Protein AF-A0A328SIQ1-F1 (afdb_monomer_lite)

Structure (mmCIF, N/CA/C/O backbone):
data_AF-A0A328SIQ1-F1
#
_entry.id   AF-A0A328SIQ1-F1
#
loop_
_atom_site.group_PDB
_atom_site.id
_atom_site.type_symbol
_atom_site.label_atom_id
_atom_site.label_alt_id
_atom_site.label_comp_id
_atom_site.label_asym_id
_atom_site.label_entity_id
_atom_site.label_seq_id
_atom_site.pdbx_PDB_ins_code
_atom_site.Cartn_x
_atom_site.Cartn_y
_atom_site.Cartn_z
_atom_site.occupancy
_atom_site.B_iso_or_equiv
_atom_site.auth_seq_id
_atom_site.auth_comp_id
_atom_site.auth_asym_id
_atom_site.auth_atom_id
_atom_site.pdbx_PDB_model_num
ATOM 1 N N . MET A 1 1 ? -7.352 -4.333 -73.123 1.00 34.97 1 MET A N 1
ATOM 2 C CA . MET A 1 1 ? -7.619 -5.315 -72.052 1.00 34.97 1 MET A CA 1
ATOM 3 C C . MET A 1 1 ? -7.502 -4.581 -70.718 1.00 34.97 1 MET A C 1
ATOM 5 O O . MET A 1 1 ? -6.445 -4.023 -70.484 1.00 34.97 1 MET A O 1
ATOM 9 N N . ASN A 1 2 ? -8.631 -4.507 -69.992 1.00 32.47 2 ASN A N 1
ATOM 10 C CA . ASN A 1 2 ? -8.947 -4.040 -68.617 1.00 32.47 2 ASN A CA 1
ATOM 11 C C . ASN A 1 2 ? -8.256 -2.787 -68.035 1.00 32.47 2 ASN A C 1
ATOM 13 O O . ASN A 1 2 ? -7.044 -2.754 -67.911 1.00 32.47 2 ASN A O 1
ATOM 17 N N . LYS A 1 3 ? -8.959 -1.675 -67.754 1.00 36.56 3 LYS A N 1
ATOM 18 C CA . LYS A 1 3 ? -10.101 -1.383 -66.838 1.00 36.56 3 LYS A CA 1
ATOM 19 C C . LYS A 1 3 ? -9.712 -1.263 -65.353 1.00 36.56 3 LYS A C 1
ATOM 21 O O . LYS A 1 3 ? -9.583 -2.273 -64.678 1.00 36.56 3 LYS A O 1
ATOM 26 N N . ASN A 1 4 ? -9.774 -0.006 -64.900 1.00 42.84 4 ASN A N 1
ATOM 27 C CA . ASN A 1 4 ? -10.305 0.481 -63.620 1.00 42.84 4 ASN A CA 1
ATOM 28 C C . ASN A 1 4 ? -9.491 0.246 -62.342 1.00 42.84 4 ASN A C 1
ATOM 30 O O . ASN A 1 4 ? -8.953 -0.829 -62.123 1.00 42.84 4 ASN A O 1
ATOM 34 N N . ILE A 1 5 ? -9.588 1.250 -61.454 1.00 48.47 5 ILE A N 1
ATOM 35 C CA . ILE A 1 5 ? -9.001 1.360 -60.107 1.00 48.47 5 ILE A CA 1
ATOM 36 C C . ILE A 1 5 ? -7.555 1.868 -60.230 1.00 48.47 5 ILE A C 1
ATOM 38 O O . ILE A 1 5 ? -6.661 1.136 -60.614 1.00 48.47 5 ILE A O 1
ATOM 42 N N . VAL A 1 6 ? -7.265 3.160 -60.073 1.00 43.81 6 VAL A N 1
ATOM 43 C CA . VAL A 1 6 ? -7.393 3.901 -58.815 1.00 43.81 6 VAL A CA 1
ATOM 44 C C . VAL A 1 6 ? -7.824 5.343 -59.114 1.00 43.81 6 VAL A C 1
ATOM 46 O O . VAL A 1 6 ? -7.041 6.178 -59.558 1.00 43.81 6 VAL A O 1
ATOM 49 N N . THR A 1 7 ? -9.101 5.624 -58.881 1.00 39.81 7 THR A N 1
ATOM 50 C CA . THR A 1 7 ? -9.681 6.968 -58.840 1.00 39.81 7 THR A CA 1
ATOM 51 C C . THR A 1 7 ? -10.032 7.243 -57.383 1.00 39.81 7 THR A C 1
ATOM 53 O O . THR A 1 7 ? -10.878 6.526 -56.864 1.00 39.81 7 THR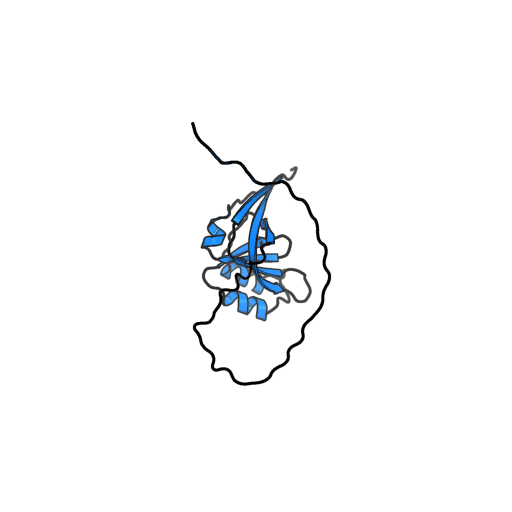 A O 1
ATOM 56 N N . LEU A 1 8 ? -9.368 8.213 -56.745 1.00 35.41 8 LEU A N 1
ATOM 57 C CA . LEU A 1 8 ? -9.884 9.158 -55.726 1.00 35.41 8 LEU A CA 1
ATOM 58 C C . LEU A 1 8 ? -8.672 9.866 -55.083 1.00 35.41 8 LEU A C 1
ATOM 60 O O . LEU A 1 8 ? -7.898 9.244 -54.367 1.00 35.41 8 LEU A O 1
ATOM 64 N N . LEU A 1 9 ? -8.335 11.081 -55.535 1.00 35.50 9 LEU A N 1
ATOM 65 C CA . LEU A 1 9 ? -8.702 12.357 -54.884 1.00 35.50 9 LEU A CA 1
ATOM 66 C C . LEU A 1 9 ? -8.125 12.452 -53.456 1.00 35.50 9 LEU A C 1
ATOM 68 O O . LEU A 1 9 ? -8.662 11.867 -52.527 1.00 35.50 9 LEU A O 1
ATOM 72 N N . MET A 1 10 ? -6.986 13.118 -53.230 1.00 46.19 10 MET A N 1
ATOM 73 C CA . MET A 1 10 ? -6.921 14.574 -52.981 1.00 46.19 10 MET A CA 1
ATOM 74 C C . MET A 1 10 ? -8.293 15.240 -52.786 1.00 46.19 10 MET A C 1
ATOM 76 O O . MET A 1 10 ? -9.023 15.374 -53.761 1.00 46.19 10 MET A O 1
ATOM 80 N N . ILE A 1 11 ? -8.586 15.722 -51.570 1.00 43.78 11 ILE A N 1
ATOM 81 C CA . ILE A 1 11 ? -9.064 17.090 -51.287 1.00 43.78 11 ILE A CA 1
ATOM 82 C C . ILE A 1 11 ? -8.981 17.369 -49.771 1.00 43.78 11 ILE A C 1
ATOM 84 O O . ILE A 1 11 ? -9.377 16.574 -48.926 1.00 43.78 11 ILE A O 1
ATOM 88 N N . ILE A 1 12 ? -8.388 18.527 -49.500 1.00 49.97 12 ILE A N 1
ATOM 89 C CA . ILE A 1 12 ? -8.141 19.258 -48.252 1.00 49.97 12 ILE A CA 1
ATOM 90 C C . ILE A 1 12 ? -9.465 19.722 -47.616 1.00 49.97 12 ILE A C 1
ATOM 92 O O . ILE A 1 12 ? -10.383 20.010 -48.369 1.00 49.97 12 ILE A O 1
ATOM 96 N N . THR A 1 13 ? -9.544 19.878 -46.282 1.00 39.38 13 THR A N 1
ATOM 97 C CA . THR A 1 13 ? -9.871 21.166 -45.606 1.00 39.38 13 THR A CA 1
ATOM 98 C C . THR A 1 13 ? -10.034 21.022 -44.093 1.00 39.38 13 THR A C 1
ATOM 100 O O . THR A 1 13 ? -10.828 20.224 -43.607 1.00 39.38 13 THR A O 1
ATOM 103 N N . ALA A 1 14 ? -9.313 21.877 -43.364 1.00 49.81 14 ALA A N 1
ATOM 104 C CA . ALA A 1 14 ? -9.637 22.281 -42.006 1.00 49.81 14 ALA A CA 1
ATOM 105 C C . ALA A 1 14 ? -10.971 23.047 -41.995 1.00 49.81 14 ALA A C 1
ATOM 107 O O . ALA A 1 14 ? -11.144 23.968 -42.792 1.00 49.81 14 ALA A O 1
ATOM 108 N N . ILE A 1 15 ? -11.881 22.705 -41.079 1.00 50.03 15 ILE A N 1
ATOM 109 C CA . ILE A 1 15 ? -13.030 23.545 -40.722 1.00 50.03 15 ILE A CA 1
ATOM 110 C C . ILE A 1 15 ? -13.143 23.560 -39.197 1.00 50.03 15 ILE A C 1
ATOM 112 O O . ILE A 1 15 ? -13.561 22.598 -38.562 1.00 50.03 15 ILE A O 1
ATOM 116 N N . SER A 1 16 ? -12.739 24.689 -38.625 1.00 46.81 16 SER A N 1
ATOM 117 C CA . SER A 1 16 ? -13.192 25.206 -37.338 1.00 46.81 16 SER A CA 1
ATOM 118 C C . SER A 1 16 ? -14.703 25.438 -37.369 1.00 46.81 16 SER A C 1
ATOM 120 O O . SER A 1 16 ? -15.158 26.116 -38.288 1.00 46.81 16 SER A O 1
ATOM 122 N N . PHE A 1 17 ? -15.469 24.997 -36.366 1.00 39.50 17 PHE A N 1
ATOM 123 C CA . PHE A 1 17 ? -16.763 25.624 -36.082 1.00 39.50 17 PHE A CA 1
ATOM 124 C C . PHE A 1 17 ? -17.140 25.573 -34.596 1.00 39.50 17 PHE A C 1
ATOM 126 O O . PHE A 1 17 ? -17.117 24.535 -33.941 1.00 39.50 17 PHE A O 1
ATOM 133 N N . VAL A 1 18 ? -17.460 26.769 -34.111 1.00 42.56 18 VAL A N 1
ATOM 134 C CA . VAL A 1 18 ? -18.048 27.152 -32.827 1.00 42.56 18 VAL A CA 1
ATOM 135 C C . VAL A 1 18 ? -19.542 26.817 -32.838 1.00 42.56 18 VAL A C 1
ATOM 137 O O . VAL A 1 18 ? -20.189 26.997 -33.864 1.00 42.56 18 VAL A O 1
ATOM 140 N N . GLY A 1 19 ? -20.130 26.446 -31.701 1.00 32.00 19 GLY A N 1
ATOM 141 C CA . GLY A 1 19 ? -21.589 26.500 -31.521 1.00 32.00 19 GLY A CA 1
ATOM 142 C C . GLY A 1 19 ? -22.068 25.485 -30.491 1.00 32.00 19 GLY A C 1
ATOM 143 O O . GLY A 1 19 ? -22.049 24.293 -30.751 1.00 32.00 19 GLY A O 1
ATOM 144 N N . ALA A 1 20 ? -22.289 25.900 -29.247 1.00 33.16 20 ALA A N 1
ATOM 145 C CA . ALA A 1 20 ? -23.538 26.489 -28.751 1.00 33.16 20 ALA A CA 1
ATOM 146 C C . ALA A 1 20 ? -24.563 25.418 -28.326 1.00 33.16 20 ALA A C 1
ATOM 148 O O . ALA A 1 20 ? -25.175 24.737 -29.139 1.00 33.16 20 ALA A O 1
ATOM 149 N N . SER A 1 21 ? -24.691 25.322 -27.001 1.00 52.72 21 SER A N 1
ATOM 150 C CA . SER A 1 21 ? -25.821 24.874 -26.178 1.00 52.72 21 SER A CA 1
ATOM 151 C C . SER A 1 21 ? -27.140 24.510 -26.869 1.00 52.72 21 SER A C 1
ATOM 153 O O . SER A 1 21 ? -27.704 25.321 -27.600 1.00 52.72 21 SER A O 1
ATOM 155 N N . VAL A 1 22 ? -27.750 23.412 -26.409 1.00 37.88 22 VAL A N 1
ATOM 156 C CA . VAL A 1 22 ? -29.212 23.321 -26.300 1.00 37.88 22 VAL A CA 1
ATOM 157 C C . VAL A 1 22 ? -29.572 22.808 -24.910 1.00 37.88 22 VAL A C 1
ATOM 159 O O . VAL A 1 22 ? -29.290 21.666 -24.556 1.00 37.88 22 VAL A O 1
ATOM 162 N N . ALA A 1 23 ? -30.175 23.688 -24.115 1.00 47.00 23 ALA A N 1
ATOM 163 C CA . ALA A 1 23 ? -30.999 23.292 -22.990 1.00 47.00 23 ALA A CA 1
ATOM 164 C C . ALA A 1 23 ? -32.287 22.678 -23.546 1.00 47.00 23 ALA A C 1
ATOM 166 O O . ALA A 1 23 ? -32.951 23.292 -24.381 1.00 47.00 23 ALA A O 1
ATOM 167 N N . ILE A 1 24 ? -32.655 21.498 -23.057 1.00 38.91 24 ILE A N 1
ATOM 168 C CA . ILE A 1 24 ? -34.028 21.007 -23.128 1.00 38.91 24 ILE A CA 1
ATOM 169 C C . ILE A 1 24 ? -34.331 20.449 -21.743 1.00 38.91 24 ILE A C 1
ATOM 171 O O . ILE A 1 24 ? -33.847 19.386 -21.366 1.00 38.91 24 ILE A O 1
ATOM 175 N N . GLY A 1 25 ? -35.068 21.223 -20.951 1.00 42.56 25 GLY A N 1
ATOM 176 C CA . GLY A 1 25 ? -35.797 20.670 -19.820 1.00 42.56 25 GLY A CA 1
ATOM 177 C C . GLY A 1 25 ? -37.039 19.974 -20.354 1.00 42.56 25 GLY A C 1
ATOM 178 O O . GLY A 1 25 ? -37.707 20.540 -21.211 1.00 42.56 25 GLY A O 1
ATOM 179 N N . MET A 1 26 ? -37.347 18.783 -19.850 1.00 33.56 26 MET A N 1
ATOM 180 C CA . MET A 1 26 ? -38.698 18.226 -19.834 1.00 33.56 26 MET A CA 1
ATOM 181 C C . MET A 1 26 ? -38.791 17.230 -18.678 1.00 33.56 26 MET A C 1
ATOM 183 O O . MET A 1 26 ? -37.984 16.311 -18.548 1.00 33.56 26 MET A O 1
ATOM 187 N N . GLU A 1 27 ? -39.762 17.491 -17.813 1.00 32.97 27 GLU A N 1
ATOM 188 C CA . GLU A 1 27 ? -40.129 16.692 -16.658 1.00 32.97 27 GLU A CA 1
ATOM 189 C C . GLU A 1 27 ? -40.858 15.396 -17.059 1.00 32.97 27 GLU A C 1
ATOM 191 O O . GLU A 1 27 ? -41.667 15.376 -17.983 1.00 32.97 27 GLU A O 1
ATOM 196 N N . ASN A 1 28 ? -40.638 14.380 -16.222 1.00 44.41 28 ASN A N 1
ATOM 197 C CA . ASN A 1 28 ? -41.560 13.324 -15.800 1.00 44.41 28 ASN A CA 1
ATOM 198 C C . ASN A 1 28 ? -41.919 12.146 -16.729 1.00 44.41 28 ASN A C 1
ATOM 200 O O . ASN A 1 28 ? -42.626 12.249 -17.726 1.00 44.41 28 ASN A O 1
ATOM 204 N N . ASN A 1 29 ? -41.596 10.980 -16.153 1.00 48.56 29 ASN A N 1
ATOM 205 C CA . ASN A 1 29 ? -42.265 9.685 -16.245 1.00 48.56 29 ASN A CA 1
ATOM 206 C C . ASN A 1 29 ? -41.978 8.838 -17.494 1.00 48.56 29 ASN A C 1
ATOM 208 O O . ASN A 1 29 ? -42.832 8.644 -18.354 1.00 48.56 29 ASN A O 1
ATOM 212 N N . SER A 1 30 ? -40.785 8.240 -17.525 1.00 35.53 30 SER A N 1
ATOM 213 C CA . SER A 1 30 ? -40.520 7.059 -18.346 1.00 35.53 30 SER A CA 1
ATOM 214 C C . SER A 1 30 ? -40.085 5.912 -17.446 1.00 35.53 30 SER A C 1
ATOM 216 O O . SER A 1 30 ? -39.118 6.018 -16.693 1.00 35.53 30 SER A O 1
ATOM 218 N N . THR A 1 31 ? -40.848 4.829 -17.513 1.00 46.12 31 THR A N 1
ATOM 219 C CA . THR A 1 31 ? -40.592 3.533 -16.893 1.00 46.12 31 THR A CA 1
ATOM 220 C C . THR A 1 31 ? -39.147 3.114 -17.160 1.00 46.12 31 THR A C 1
ATOM 222 O O . THR A 1 31 ? -38.716 3.077 -18.311 1.00 46.12 31 THR A O 1
ATOM 225 N N . PHE A 1 32 ? -38.392 2.841 -16.094 1.00 44.44 32 PHE A N 1
ATOM 226 C CA . PHE A 1 32 ? -37.022 2.343 -16.180 1.00 44.44 32 PHE A CA 1
ATOM 227 C C . PHE A 1 32 ? -37.017 1.033 -16.976 1.00 44.44 32 PHE A C 1
ATOM 229 O O . PHE A 1 32 ? -37.552 0.025 -16.515 1.00 44.44 32 PHE A O 1
ATOM 236 N N . ASN A 1 33 ? -36.459 1.078 -18.186 1.00 47.00 33 ASN A N 1
ATOM 237 C CA . ASN A 1 33 ? -36.211 -0.090 -19.017 1.00 47.00 33 ASN A CA 1
ATOM 238 C C . ASN A 1 33 ? -34.759 -0.542 -18.768 1.00 47.00 33 ASN A C 1
ATOM 240 O O . ASN A 1 33 ? -33.839 0.152 -19.207 1.00 47.00 33 ASN A O 1
ATOM 244 N N . PRO A 1 34 ? -34.519 -1.647 -18.040 1.00 46.00 34 PRO A N 1
ATOM 245 C CA . PRO A 1 34 ? -33.167 -2.086 -17.688 1.00 46.00 34 PRO A CA 1
ATOM 246 C C . PRO A 1 34 ? -32.319 -2.538 -18.891 1.00 46.00 34 PRO A C 1
ATOM 248 O O . PRO A 1 34 ? -31.113 -2.714 -18.736 1.00 46.00 34 PRO A O 1
ATOM 251 N N . ASP A 1 35 ? -32.906 -2.660 -20.086 1.00 50.50 35 ASP A N 1
ATOM 252 C CA . ASP A 1 35 ? -32.215 -3.125 -21.296 1.00 50.50 35 ASP A CA 1
ATOM 253 C C . ASP A 1 35 ? -31.573 -1.999 -22.133 1.00 50.50 35 ASP A C 1
ATOM 255 O O . ASP A 1 35 ? -31.019 -2.254 -23.202 1.00 50.50 35 ASP A O 1
ATOM 259 N N . GLU A 1 36 ? -31.591 -0.750 -21.652 1.00 45.34 36 GLU A N 1
ATOM 260 C CA . GLU A 1 36 ? -30.977 0.404 -22.328 1.00 45.34 36 GLU A CA 1
ATOM 261 C C . GLU A 1 36 ? -29.719 0.940 -21.619 1.00 45.34 36 GLU A C 1
ATOM 263 O O . GLU A 1 36 ? -29.388 2.125 -21.708 1.00 45.34 36 GLU A O 1
ATOM 268 N N . ILE A 1 37 ? -28.942 0.064 -20.965 1.00 45.97 37 ILE A N 1
ATOM 269 C CA . ILE A 1 37 ? -27.547 0.381 -20.615 1.00 45.97 37 ILE A CA 1
ATOM 270 C C . ILE A 1 37 ? -26.723 0.328 -21.904 1.00 45.97 37 ILE A C 1
ATOM 272 O O . ILE A 1 37 ? -25.982 -0.612 -22.193 1.00 45.97 37 ILE A O 1
ATOM 276 N N . LYS A 1 38 ? -26.869 1.387 -22.702 1.00 42.16 38 LYS A N 1
ATOM 277 C CA . LYS A 1 38 ? -25.867 1.805 -23.671 1.00 42.16 38 LYS A CA 1
ATOM 278 C C . LYS A 1 38 ? -24.573 1.932 -22.881 1.00 42.16 38 LYS A C 1
ATOM 280 O O . LYS A 1 38 ? -24.453 2.798 -22.018 1.00 42.16 38 LYS A O 1
ATOM 285 N N . THR A 1 39 ? -23.654 1.015 -23.137 1.00 43.38 39 THR A N 1
ATOM 286 C CA . THR A 1 39 ? -22.310 0.977 -22.579 1.00 43.38 39 THR A CA 1
ATOM 287 C C . THR A 1 39 ? -21.645 2.305 -22.929 1.00 43.38 39 THR A C 1
ATOM 289 O O . THR A 1 39 ? -21.102 2.486 -24.017 1.00 43.38 39 THR A O 1
ATOM 292 N N . MET A 1 40 ? -21.761 3.293 -22.040 1.00 41.53 40 MET A N 1
ATOM 293 C CA . MET A 1 40 ? -20.815 4.390 -22.017 1.00 41.53 40 MET A CA 1
ATOM 294 C C . MET A 1 40 ? -19.491 3.715 -21.689 1.00 41.53 40 MET A C 1
ATOM 296 O O . MET A 1 40 ? -19.286 3.270 -20.562 1.00 41.53 40 MET A O 1
ATOM 300 N N . ASN A 1 41 ? -18.633 3.572 -22.698 1.00 46.47 41 ASN A N 1
ATOM 301 C CA . ASN A 1 41 ? -17.209 3.380 -22.484 1.00 46.47 41 ASN A CA 1
ATOM 302 C C . ASN A 1 41 ? -16.733 4.608 -21.706 1.00 46.47 41 ASN A C 1
ATOM 304 O O . ASN A 1 41 ? -16.360 5.621 -22.292 1.00 46.47 41 ASN A O 1
ATOM 308 N N . ILE A 1 42 ? -16.852 4.554 -20.382 1.00 55.34 42 ILE A N 1
ATOM 309 C CA . ILE A 1 42 ? -16.151 5.466 -19.497 1.00 55.34 42 ILE A CA 1
ATOM 310 C C . ILE A 1 42 ? -14.688 5.080 -19.682 1.00 55.34 42 ILE A C 1
ATOM 312 O O . ILE A 1 42 ? -14.271 4.019 -19.221 1.00 55.34 42 ILE A O 1
ATOM 316 N N . GLU A 1 43 ? -13.941 5.880 -20.443 1.00 62.47 43 GLU A N 1
ATOM 317 C CA . GLU A 1 43 ? -12.487 5.753 -20.488 1.00 62.47 43 GLU A CA 1
ATOM 318 C C . GLU A 1 43 ? -11.978 5.923 -19.055 1.00 62.47 43 GLU A C 1
ATOM 320 O O . GLU A 1 43 ? -12.154 6.972 -18.430 1.00 62.47 43 GLU A O 1
ATOM 325 N N . GLU A 1 44 ? -11.432 4.848 -18.490 1.00 76.44 44 GLU A N 1
ATOM 326 C CA . GLU A 1 44 ? -10.844 4.890 -17.160 1.00 76.44 44 GLU A CA 1
ATOM 327 C C . GLU A 1 44 ? -9.621 5.811 -17.214 1.00 76.44 44 GLU A C 1
ATOM 329 O O . GLU A 1 44 ? -8.755 5.657 -18.073 1.00 76.44 44 GLU A O 1
ATOM 334 N N . SER A 1 45 ? -9.551 6.804 -16.326 1.00 87.44 45 SER A N 1
ATOM 335 C CA . SER A 1 45 ? -8.397 7.702 -16.283 1.00 87.44 45 SER A CA 1
ATOM 336 C C . SER A 1 45 ? -7.219 6.978 -15.640 1.00 87.44 45 SER A C 1
ATOM 338 O O . SER A 1 45 ? -7.194 6.764 -14.427 1.00 87.44 45 SER A O 1
ATOM 340 N N . HIS A 1 46 ? -6.238 6.636 -16.466 1.00 92.44 46 HIS A N 1
ATOM 341 C CA . HIS A 1 46 ? -4.981 6.035 -16.048 1.00 92.44 46 HIS A CA 1
ATOM 342 C C . HIS A 1 46 ? -4.018 7.075 -15.459 1.00 92.44 46 HIS A C 1
ATOM 344 O O . HIS A 1 46 ? -3.980 8.230 -15.892 1.00 92.44 46 HIS A O 1
ATOM 350 N N . VAL A 1 47 ? -3.237 6.665 -14.460 1.00 94.25 47 VAL A N 1
ATOM 351 C CA . VAL A 1 47 ? -2.197 7.476 -13.820 1.00 94.25 47 VAL A CA 1
ATOM 352 C C . VAL A 1 47 ? -0.923 6.664 -13.623 1.00 94.25 47 VAL A C 1
ATOM 354 O O . VAL A 1 47 ? -0.966 5.461 -13.364 1.00 94.25 47 VAL A O 1
ATOM 357 N N . ILE A 1 48 ? 0.216 7.356 -13.677 1.00 95.31 48 ILE A N 1
ATOM 358 C CA . ILE A 1 48 ? 1.521 6.762 -13.397 1.00 95.31 48 ILE A CA 1
ATOM 359 C C . ILE A 1 48 ? 1.901 7.030 -11.941 1.00 95.31 48 ILE A C 1
ATOM 361 O O . ILE A 1 48 ? 1.959 8.185 -11.515 1.00 95.31 48 ILE A O 1
ATOM 365 N N . LEU A 1 49 ? 2.191 5.969 -11.189 1.00 94.19 49 LEU A N 1
ATOM 366 C CA . LEU A 1 49 ? 2.651 6.040 -9.802 1.00 94.19 49 LEU A CA 1
ATOM 367 C C . LEU A 1 49 ? 4.078 5.509 -9.672 1.00 94.19 49 LEU A C 1
ATOM 369 O O . LEU A 1 49 ? 4.509 4.652 -10.437 1.00 94.19 49 LEU A O 1
ATOM 373 N N . ASN A 1 50 ? 4.796 6.026 -8.675 1.00 94.31 50 ASN A N 1
ATOM 374 C CA . ASN A 1 50 ? 6.140 5.589 -8.311 1.00 94.31 50 ASN A CA 1
ATOM 375 C C . ASN A 1 50 ? 6.104 4.942 -6.919 1.00 94.31 50 ASN A C 1
ATOM 377 O O . ASN A 1 50 ? 5.779 5.609 -5.928 1.00 94.31 50 ASN A O 1
ATOM 381 N N . LEU A 1 51 ? 6.482 3.670 -6.857 1.00 94.56 51 LEU A N 1
ATOM 382 C CA . LEU A 1 51 ? 6.438 2.807 -5.684 1.00 94.56 51 LEU A CA 1
ATOM 383 C C . LEU A 1 51 ? 7.849 2.362 -5.290 1.00 94.56 51 LEU A C 1
ATOM 385 O O . LEU A 1 51 ? 8.727 2.250 -6.134 1.00 94.56 51 LEU A O 1
ATOM 389 N N . SER A 1 52 ? 8.084 2.113 -4.008 1.00 93.62 52 SER A N 1
ATOM 390 C CA . SER A 1 52 ? 9.266 1.386 -3.546 1.00 93.62 52 SER A CA 1
ATOM 391 C C . SER A 1 52 ? 9.132 -0.088 -3.917 1.00 93.62 52 SER A C 1
ATOM 393 O O . SER A 1 52 ? 8.057 -0.658 -3.741 1.00 93.62 52 SER A O 1
ATOM 395 N N . SER A 1 53 ? 10.226 -0.703 -4.367 1.00 92.69 53 SER A N 1
ATOM 396 C CA . SER A 1 53 ? 10.271 -2.140 -4.684 1.00 92.69 53 SER A CA 1
ATOM 397 C C . SER A 1 53 ? 10.316 -3.022 -3.428 1.00 92.69 53 SER A C 1
ATOM 399 O O . SER A 1 53 ? 10.213 -4.240 -3.531 1.00 92.69 53 SER A O 1
ATOM 401 N N . GLU A 1 54 ? 10.406 -2.436 -2.224 1.00 89.50 54 GLU A N 1
ATOM 402 C CA . GLU A 1 54 ? 10.357 -3.151 -0.937 1.00 89.50 54 GLU A CA 1
ATOM 403 C C . GLU A 1 54 ? 8.918 -3.541 -0.519 1.00 89.50 54 GLU A C 1
ATOM 405 O O . GLU A 1 54 ? 8.482 -3.348 0.629 1.00 89.50 54 GLU A O 1
ATOM 410 N N . GLY A 1 55 ? 8.151 -4.061 -1.472 1.00 86.75 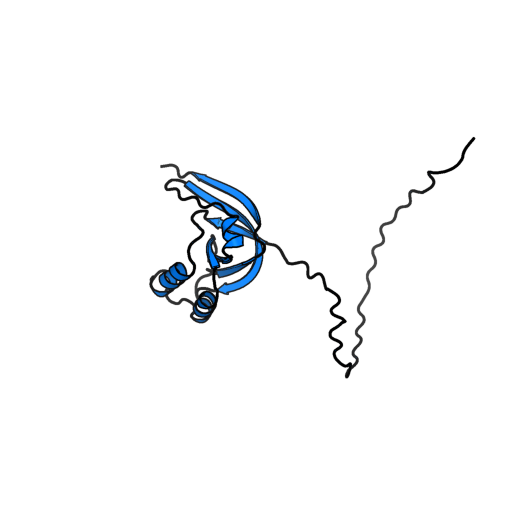55 GLY A N 1
ATOM 411 C CA . GLY A 1 55 ? 6.802 -4.600 -1.312 1.00 86.75 55 GLY A CA 1
ATOM 412 C C . GLY A 1 55 ? 6.592 -5.802 -2.241 1.00 86.75 55 GLY A C 1
ATOM 413 O O . GLY A 1 55 ? 7.532 -6.173 -2.933 1.00 86.75 55 GLY A O 1
ATOM 414 N N . PRO A 1 56 ? 5.403 -6.425 -2.281 1.00 92.88 56 PRO A N 1
ATOM 415 C CA . PRO A 1 56 ? 4.207 -6.033 -1.553 1.00 92.88 56 PRO A CA 1
ATOM 416 C C . PRO A 1 56 ? 4.290 -6.354 -0.059 1.00 92.88 56 PRO A C 1
ATOM 418 O O . PRO A 1 56 ? 4.918 -7.322 0.371 1.00 92.88 56 PRO A O 1
ATOM 421 N N . ARG A 1 57 ? 3.613 -5.535 0.747 1.00 94.06 57 ARG A N 1
ATOM 422 C CA . ARG A 1 57 ? 3.427 -5.750 2.186 1.00 94.06 57 ARG A CA 1
ATOM 423 C C . ARG A 1 57 ? 1.971 -6.100 2.474 1.00 94.06 57 ARG A C 1
ATOM 425 O O . ARG A 1 57 ? 1.052 -5.604 1.823 1.00 94.06 57 ARG A O 1
ATOM 432 N N . ASP A 1 58 ? 1.760 -6.951 3.472 1.00 94.81 58 ASP A N 1
ATOM 433 C CA . ASP A 1 58 ? 0.420 -7.337 3.917 1.00 94.81 58 ASP A CA 1
ATOM 434 C C . ASP A 1 58 ? -0.319 -6.130 4.522 1.00 94.81 58 ASP A C 1
ATOM 436 O O . ASP A 1 58 ? 0.179 -5.495 5.457 1.00 94.81 58 ASP A O 1
ATOM 440 N N . LEU A 1 59 ? -1.513 -5.818 4.001 1.00 95.56 59 LEU A N 1
ATOM 441 C CA . LEU A 1 59 ? -2.273 -4.645 4.439 1.00 95.56 59 LEU A CA 1
ATOM 442 C C . LEU A 1 59 ? -2.670 -4.718 5.916 1.00 95.56 59 LEU A C 1
ATOM 444 O O . LEU A 1 59 ? -2.640 -3.695 6.594 1.00 95.56 59 LEU A O 1
ATOM 448 N N . LYS A 1 60 ? -2.999 -5.905 6.443 1.00 95.06 60 LYS A N 1
ATOM 449 C CA . LYS A 1 60 ? -3.395 -6.046 7.852 1.00 95.06 60 LYS A CA 1
ATOM 450 C C . LYS A 1 60 ? -2.237 -5.692 8.775 1.00 95.06 60 LYS A C 1
ATOM 452 O O . LYS A 1 60 ? -2.444 -4.972 9.744 1.00 95.06 60 LYS A O 1
ATOM 457 N N . LYS A 1 61 ? -1.016 -6.127 8.450 1.00 93.81 61 LYS A N 1
ATOM 458 C CA . LYS A 1 61 ? 0.186 -5.709 9.190 1.00 93.81 61 LYS A CA 1
ATOM 459 C C . LYS A 1 61 ? 0.400 -4.197 9.120 1.00 93.81 61 LYS A C 1
ATOM 461 O O . LYS A 1 61 ? 0.635 -3.581 10.153 1.00 93.81 61 LYS A O 1
ATOM 466 N N . GLY A 1 62 ? 0.248 -3.599 7.935 1.00 93.62 62 GLY A N 1
ATOM 467 C CA . GLY A 1 62 ? 0.360 -2.147 7.765 1.00 93.62 62 GLY A CA 1
ATOM 468 C C . GLY A 1 62 ? -0.674 -1.359 8.579 1.00 93.62 62 GLY A C 1
ATOM 469 O O . GLY A 1 62 ? -0.344 -0.335 9.168 1.00 93.62 62 GLY A O 1
ATOM 470 N N . ILE A 1 63 ? -1.913 -1.852 8.671 1.00 95.44 63 ILE A N 1
ATOM 471 C CA . ILE A 1 63 ? -2.965 -1.255 9.508 1.00 95.44 63 ILE A CA 1
ATOM 472 C C . ILE A 1 63 ? -2.578 -1.295 10.992 1.00 95.44 63 ILE A C 1
ATOM 474 O O . ILE A 1 63 ? -2.739 -0.299 11.695 1.00 95.44 63 ILE A O 1
ATOM 478 N N . GLU A 1 64 ? -2.048 -2.416 11.480 1.00 95.75 64 GLU A N 1
ATOM 479 C CA . GLU A 1 64 ? -1.608 -2.519 12.875 1.00 95.75 64 GLU A CA 1
ATOM 480 C C . GLU A 1 64 ? -0.409 -1.605 13.172 1.00 95.75 64 GLU A C 1
ATOM 482 O O . GLU A 1 64 ? -0.375 -0.965 14.222 1.00 95.75 64 GLU A O 1
ATOM 487 N N . GLU A 1 65 ? 0.533 -1.453 12.237 1.00 93.44 65 GLU A N 1
ATOM 488 C CA . GLU A 1 65 ? 1.616 -0.463 12.346 1.00 93.44 65 GLU A CA 1
ATOM 489 C C . GLU A 1 65 ? 1.074 0.973 12.414 1.00 93.44 65 GLU A C 1
ATOM 491 O O . GLU A 1 65 ? 1.511 1.752 13.261 1.00 93.44 65 GLU A O 1
ATOM 496 N N . ILE A 1 66 ? 0.080 1.316 11.586 1.00 92.31 66 ILE A N 1
ATOM 497 C CA . ILE A 1 66 ? -0.590 2.627 11.618 1.00 92.31 66 ILE A CA 1
ATOM 498 C C . ILE A 1 66 ? -1.231 2.894 12.981 1.00 92.31 66 ILE A C 1
ATOM 500 O O . ILE A 1 66 ? -1.128 4.000 13.504 1.00 92.31 66 ILE A O 1
ATOM 504 N N . LYS A 1 67 ? -1.885 1.895 13.576 1.00 93.75 67 LYS A N 1
ATOM 505 C CA . LYS A 1 67 ? -2.573 2.065 14.862 1.00 93.75 67 LYS A CA 1
ATOM 506 C C . LYS A 1 67 ? -1.626 2.189 16.051 1.00 93.75 67 LYS A C 1
ATOM 508 O O . LYS A 1 67 ? -2.011 2.770 17.062 1.00 93.75 67 LYS A O 1
ATOM 513 N N . THR A 1 68 ? -0.445 1.578 15.964 1.00 94.50 68 THR A N 1
ATOM 514 C CA . THR A 1 68 ? 0.464 1.401 17.108 1.00 94.50 68 THR A CA 1
ATOM 515 C C . THR A 1 68 ? 1.684 2.316 17.078 1.00 94.50 68 THR A C 1
ATOM 517 O O . THR A 1 68 ? 2.270 2.567 18.129 1.00 94.50 68 THR A O 1
ATOM 520 N N . SER A 1 69 ? 2.087 2.815 15.907 1.00 90.19 69 SER A N 1
ATOM 521 C CA . SER A 1 69 ? 3.282 3.644 15.757 1.00 90.19 69 SER A CA 1
ATOM 522 C C . SER A 1 69 ? 2.998 5.127 15.993 1.00 90.19 69 SER A C 1
ATOM 524 O O . SER A 1 69 ? 2.070 5.698 15.424 1.00 90.19 69 SER A O 1
ATOM 526 N N . GLU A 1 70 ? 3.888 5.788 16.736 1.00 88.12 70 GLU A N 1
ATOM 527 C CA . GLU A 1 70 ? 3.885 7.248 16.925 1.00 88.12 70 GLU A CA 1
ATOM 528 C C . GLU A 1 70 ? 4.020 8.018 15.595 1.00 88.12 70 GLU A C 1
ATOM 530 O O . GLU A 1 70 ? 3.572 9.155 15.482 1.00 88.12 70 GLU A O 1
ATOM 535 N N . LEU A 1 71 ? 4.565 7.390 14.542 1.00 83.94 71 LEU A N 1
ATOM 536 C CA . LEU A 1 71 ? 4.703 7.996 13.208 1.00 83.94 71 LEU A CA 1
ATOM 537 C C . LEU A 1 71 ? 3.363 8.319 12.531 1.00 83.94 71 LEU A C 1
ATOM 539 O O . LEU A 1 71 ? 3.341 9.062 11.545 1.00 83.94 71 LEU A O 1
ATOM 543 N N . PHE A 1 72 ? 2.272 7.733 13.021 1.00 86.88 72 PHE A N 1
ATOM 544 C CA . PHE A 1 72 ? 0.920 7.916 12.505 1.00 86.88 72 PHE A CA 1
ATOM 545 C C . PHE A 1 72 ? -0.033 8.456 13.577 1.00 86.88 72 PHE A C 1
ATOM 547 O O . PHE A 1 72 ? -1.248 8.314 13.447 1.00 86.88 72 PHE A O 1
ATOM 554 N N . GLU A 1 73 ? 0.492 9.088 14.631 1.00 87.44 73 GLU A N 1
ATOM 555 C CA . GLU A 1 73 ? -0.339 9.725 15.651 1.00 87.44 73 GLU A CA 1
ATOM 556 C C . GLU A 1 73 ? -1.338 10.708 15.010 1.00 87.44 73 GLU A C 1
ATOM 558 O O . GLU A 1 73 ? -1.000 11.508 14.133 1.00 87.44 73 GLU A O 1
ATOM 563 N N . GLY A 1 74 ? -2.606 10.615 15.420 1.00 8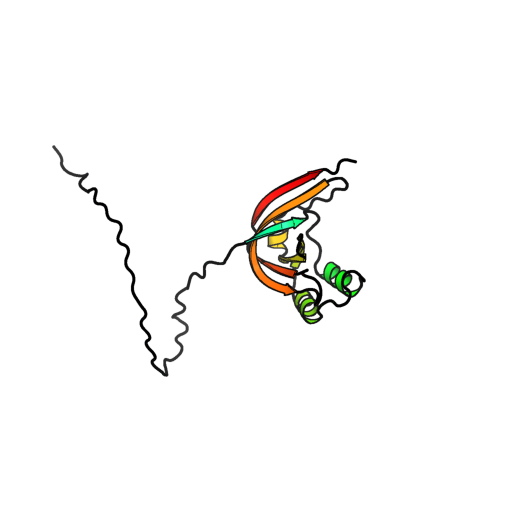8.94 74 GLY A N 1
ATOM 564 C CA . GLY A 1 74 ? -3.687 11.396 14.814 1.00 88.94 74 GLY A CA 1
ATOM 565 C C . GLY A 1 74 ? -4.122 10.901 13.429 1.00 88.94 74 GLY A C 1
ATOM 566 O O . GLY A 1 74 ? -4.625 11.695 12.626 1.00 88.94 74 GLY A O 1
ATOM 567 N N . TYR A 1 75 ? -3.930 9.612 13.122 1.00 91.44 75 TYR A N 1
ATOM 568 C CA . TYR A 1 75 ? -4.504 9.001 11.925 1.00 91.44 75 TYR A CA 1
ATOM 569 C C . TYR A 1 75 ? -6.034 9.151 11.883 1.00 91.44 75 TYR A C 1
ATOM 571 O O . TYR A 1 75 ? -6.725 9.246 12.898 1.00 91.44 75 TYR A O 1
ATOM 579 N N . ASN A 1 76 ? -6.577 9.156 10.671 1.00 92.81 76 ASN A N 1
ATOM 580 C CA . ASN A 1 76 ? -8.002 9.217 10.408 1.00 92.81 76 ASN A CA 1
ATOM 581 C C . ASN A 1 76 ? -8.629 7.829 10.609 1.00 92.81 76 ASN A C 1
ATOM 583 O O . ASN A 1 76 ? -8.390 6.909 9.821 1.00 92.81 76 ASN A O 1
ATOM 587 N N . GLU A 1 77 ? -9.454 7.688 11.648 1.00 94.00 77 GLU A N 1
ATOM 588 C CA . GLU A 1 77 ? -10.133 6.429 11.966 1.00 94.00 77 GLU A CA 1
ATOM 589 C C . GLU A 1 77 ? -11.016 5.903 10.829 1.00 94.00 77 GLU A C 1
ATOM 591 O O . GLU A 1 77 ? -11.084 4.693 10.628 1.00 94.00 77 GLU A O 1
ATOM 596 N N . ASP A 1 78 ? -11.689 6.776 10.078 1.00 95.12 78 ASP A N 1
ATOM 597 C CA . ASP A 1 78 ? -12.575 6.364 8.985 1.00 95.12 78 ASP A CA 1
ATOM 598 C C . ASP A 1 78 ? -11.778 5.835 7.790 1.00 95.12 78 ASP A C 1
ATOM 600 O O . ASP A 1 78 ? -12.224 4.921 7.091 1.00 95.12 78 ASP A O 1
ATOM 604 N N . THR A 1 79 ? -10.576 6.371 7.566 1.00 94.75 79 THR A N 1
ATOM 605 C CA . THR A 1 79 ? -9.634 5.819 6.587 1.00 94.75 79 THR A CA 1
ATOM 606 C C . THR A 1 79 ? -9.155 4.441 7.031 1.00 94.75 79 THR A C 1
ATOM 608 O O . THR A 1 79 ? -9.184 3.512 6.229 1.00 94.75 79 THR A O 1
ATOM 611 N N . VAL A 1 80 ? -8.788 4.265 8.303 1.00 95.19 80 VAL A N 1
ATOM 612 C CA . VAL A 1 80 ? -8.349 2.958 8.820 1.00 95.19 80 VAL A CA 1
ATOM 613 C C . VAL A 1 80 ? -9.473 1.920 8.760 1.00 95.19 80 VAL A C 1
ATOM 615 O O . VAL A 1 80 ? -9.256 0.839 8.222 1.00 95.19 80 VAL A O 1
ATOM 618 N N . LYS A 1 81 ? -10.690 2.256 9.206 1.00 96.69 81 LYS A N 1
ATOM 619 C CA . LYS A 1 81 ? -11.863 1.365 9.112 1.00 96.69 81 LYS A CA 1
ATOM 620 C C . LYS A 1 81 ? -12.161 0.957 7.671 1.00 96.69 81 LYS A C 1
ATOM 622 O O . LYS A 1 81 ? -12.531 -0.184 7.404 1.00 96.69 81 LYS A O 1
ATOM 627 N N . TRP A 1 82 ? -11.992 1.878 6.723 1.00 96.62 82 TRP A N 1
ATOM 628 C CA . TRP A 1 82 ? -12.109 1.554 5.305 1.00 96.62 82 TRP A CA 1
ATOM 629 C C . TRP A 1 82 ? -11.014 0.586 4.849 1.00 96.62 82 TRP A C 1
ATOM 631 O O . TRP A 1 82 ? -11.347 -0.413 4.217 1.00 96.62 82 TRP A O 1
ATOM 641 N N . MET A 1 83 ? -9.749 0.804 5.221 1.00 95.88 83 MET A N 1
ATOM 642 C CA . MET A 1 83 ? -8.660 -0.131 4.905 1.00 95.88 83 MET A CA 1
ATOM 643 C C . MET A 1 83 ? -8.928 -1.532 5.474 1.00 95.88 83 MET A C 1
ATOM 645 O O . MET A 1 83 ? -8.697 -2.520 4.786 1.00 95.88 83 MET A O 1
ATOM 649 N N . GLU A 1 84 ? -9.465 -1.633 6.694 1.00 96.19 84 GLU A N 1
ATOM 650 C CA . GLU A 1 84 ? -9.840 -2.909 7.328 1.00 96.19 84 GLU A CA 1
ATOM 651 C C . GLU A 1 84 ? -10.949 -3.660 6.581 1.00 96.19 84 GLU A C 1
ATOM 653 O O . GLU A 1 84 ? -11.035 -4.884 6.676 1.00 96.19 84 GLU A O 1
ATOM 658 N N . SER A 1 85 ? -11.798 -2.939 5.844 1.00 96.19 85 SER A N 1
ATOM 659 C CA . SER A 1 85 ? -12.867 -3.534 5.036 1.00 96.19 85 SER A CA 1
ATOM 660 C C . SER A 1 85 ? -12.368 -4.141 3.719 1.00 96.19 85 SER A C 1
ATOM 662 O O . SER A 1 85 ? -13.099 -4.901 3.077 1.00 96.19 85 SER A O 1
ATOM 664 N N . LEU A 1 86 ? -11.133 -3.825 3.313 1.00 94.94 86 LEU A N 1
ATOM 665 C CA . LEU A 1 86 ? -10.518 -4.358 2.103 1.00 94.94 86 LEU A CA 1
ATOM 666 C C . LEU A 1 86 ? -9.998 -5.779 2.366 1.00 94.94 86 LEU A C 1
ATOM 668 O O . LEU A 1 86 ? -9.223 -6.026 3.289 1.00 94.94 86 LEU A O 1
ATOM 672 N N . ASN A 1 87 ? -10.423 -6.727 1.531 1.00 89.12 87 ASN A N 1
ATOM 673 C CA . ASN A 1 87 ? -10.021 -8.128 1.627 1.00 89.12 87 ASN A CA 1
ATOM 674 C C . ASN A 1 87 ? -8.985 -8.478 0.557 1.00 89.12 87 ASN A C 1
ATOM 676 O O . ASN A 1 87 ? -9.088 -8.024 -0.578 1.00 89.12 87 ASN A O 1
ATOM 680 N N . GLU A 1 88 ? -8.030 -9.344 0.914 1.00 85.50 88 GLU A N 1
ATOM 681 C CA . GLU A 1 88 ? -7.026 -9.912 -0.009 1.00 85.50 88 GLU A CA 1
ATOM 682 C C . GLU A 1 88 ? -6.210 -8.863 -0.790 1.00 85.50 88 GLU A C 1
ATOM 684 O O . GLU A 1 88 ? -5.808 -9.062 -1.941 1.00 85.50 88 GLU A O 1
ATOM 689 N N . THR A 1 89 ? -5.950 -7.732 -0.139 1.00 92.81 89 THR A N 1
ATOM 690 C CA . THR A 1 89 ? -5.162 -6.626 -0.675 1.00 92.81 89 THR A CA 1
ATOM 691 C C . THR A 1 89 ? -3.789 -6.538 -0.029 1.00 92.81 89 THR A C 1
ATOM 693 O O . THR A 1 89 ? -3.610 -6.804 1.161 1.00 92.81 89 THR A O 1
ATOM 696 N N . GLU A 1 90 ? -2.835 -6.086 -0.823 1.00 96.12 90 GLU A N 1
ATOM 697 C CA . GLU A 1 90 ? -1.469 -5.788 -0.421 1.00 96.12 90 GLU A CA 1
ATOM 698 C C . GLU A 1 90 ? -1.188 -4.309 -0.686 1.00 96.12 90 GLU A C 1
ATOM 700 O O . GLU A 1 90 ? -1.939 -3.640 -1.404 1.00 96.12 90 GLU A O 1
ATOM 705 N N . PHE A 1 91 ? -0.124 -3.776 -0.093 1.00 95.81 91 PHE A N 1
ATOM 706 C CA . PHE A 1 91 ? 0.264 -2.393 -0.324 1.00 95.81 91 PHE A CA 1
ATOM 707 C C . PHE A 1 91 ? 1.747 -2.234 -0.634 1.00 95.81 91 PHE A C 1
ATOM 709 O O . PHE A 1 91 ? 2.596 -3.008 -0.191 1.00 95.81 91 PHE A O 1
ATOM 716 N N . PHE A 1 92 ? 2.035 -1.164 -1.363 1.00 95.62 92 PHE A N 1
ATOM 717 C CA . PHE A 1 92 ? 3.369 -0.641 -1.603 1.00 95.62 92 PHE A CA 1
ATOM 718 C C . PHE A 1 92 ? 3.485 0.760 -1.008 1.00 95.62 92 PHE A C 1
ATOM 720 O O . PHE A 1 92 ? 2.499 1.494 -0.875 1.00 95.62 92 PHE A O 1
ATOM 727 N N .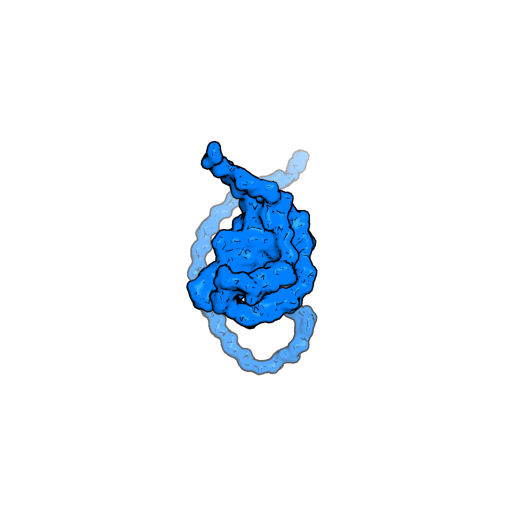 ILE A 1 93 ? 4.707 1.143 -0.657 1.00 92.81 93 ILE A N 1
ATOM 728 C CA . ILE A 1 93 ? 5.007 2.496 -0.191 1.00 92.81 93 ILE A CA 1
ATOM 729 C C . ILE A 1 93 ? 5.328 3.357 -1.409 1.00 92.81 93 ILE A C 1
ATOM 731 O O . ILE A 1 93 ? 6.144 2.987 -2.244 1.00 92.81 93 ILE A O 1
ATOM 735 N N . SER A 1 94 ? 4.710 4.527 -1.497 1.00 91.44 94 SER A N 1
ATOM 736 C CA . SER A 1 94 ? 5.044 5.573 -2.462 1.00 91.44 94 SER A CA 1
ATOM 737 C C . SER A 1 94 ? 5.645 6.778 -1.738 1.00 91.44 94 SER A C 1
ATOM 739 O O . SER A 1 94 ? 5.603 6.874 -0.511 1.00 91.44 94 SER A O 1
ATOM 741 N N . ASN A 1 95 ? 6.143 7.758 -2.492 1.00 83.44 95 ASN A N 1
ATOM 742 C CA . ASN A 1 95 ? 6.639 9.005 -1.892 1.00 83.44 95 ASN A CA 1
ATOM 743 C C . ASN A 1 95 ? 5.535 9.796 -1.173 1.00 83.44 95 ASN A C 1
ATOM 745 O O . ASN A 1 95 ? 5.822 10.565 -0.260 1.00 83.44 95 ASN A O 1
ATOM 749 N N . ASN A 1 96 ? 4.277 9.588 -1.569 1.00 83.25 96 ASN A N 1
ATOM 750 C CA . ASN A 1 96 ? 3.134 10.377 -1.117 1.00 83.25 96 ASN A CA 1
ATOM 751 C C . ASN A 1 96 ? 2.179 9.586 -0.206 1.00 83.25 96 ASN A C 1
ATOM 753 O O . ASN A 1 96 ? 1.081 10.058 0.081 1.00 83.25 96 ASN A O 1
ATOM 757 N N . GLY A 1 97 ? 2.578 8.396 0.255 1.00 90.31 97 GLY A N 1
ATOM 758 C CA . GLY A 1 97 ? 1.771 7.549 1.136 1.00 90.31 97 GLY A CA 1
ATOM 759 C C . GLY A 1 97 ? 1.708 6.097 0.672 1.00 90.31 97 GLY A C 1
ATOM 760 O O . GLY A 1 97 ? 2.689 5.584 0.136 1.00 90.31 97 GLY A O 1
ATOM 761 N N . LEU A 1 98 ? 0.580 5.423 0.893 1.00 93.69 98 LEU A N 1
ATOM 762 C CA . LEU A 1 98 ? 0.427 3.990 0.621 1.00 93.69 98 LEU A CA 1
ATOM 763 C C . LEU A 1 98 ? -0.425 3.756 -0.625 1.00 93.69 98 LEU A C 1
ATOM 765 O O . LEU A 1 98 ? -1.423 4.443 -0.842 1.00 93.69 98 LEU A O 1
ATOM 769 N N . VAL A 1 99 ? -0.049 2.761 -1.422 1.00 96.31 99 VAL A N 1
ATOM 770 C CA . VAL A 1 99 ? -0.801 2.333 -2.605 1.00 96.31 99 VAL A CA 1
ATOM 771 C C . VAL A 1 99 ? -1.241 0.895 -2.395 1.00 96.31 99 VAL A C 1
ATOM 773 O O . VAL A 1 99 ? -0.415 -0.013 -2.373 1.00 96.31 99 VAL A O 1
ATOM 776 N N . ILE A 1 100 ? -2.541 0.714 -2.201 1.00 97.44 100 ILE A N 1
ATOM 777 C CA . ILE A 1 100 ? -3.216 -0.559 -1.978 1.00 97.44 100 ILE A CA 1
ATOM 778 C C . ILE A 1 100 ? -3.702 -1.095 -3.320 1.00 97.44 100 ILE A C 1
ATOM 780 O O . ILE A 1 100 ? -4.326 -0.377 -4.102 1.00 97.44 100 ILE A O 1
ATOM 784 N N . MET A 1 101 ? -3.464 -2.375 -3.563 1.00 97.50 101 MET A N 1
ATOM 785 C CA . MET A 1 101 ? -3.967 -3.094 -4.728 1.00 97.50 101 MET A CA 1
ATOM 786 C C . MET A 1 101 ? -4.321 -4.528 -4.340 1.00 97.50 101 MET A C 1
ATOM 788 O O . MET A 1 101 ? -3.918 -5.027 -3.288 1.00 97.50 101 MET A O 1
ATOM 792 N N . ASN A 1 102 ? -5.108 -5.208 -5.171 1.00 96.56 102 ASN A N 1
ATOM 793 C CA . ASN A 1 102 ? -5.361 -6.628 -4.947 1.00 96.56 102 ASN A CA 1
ATOM 794 C C . ASN A 1 102 ? -4.070 -7.439 -5.159 1.00 96.56 102 ASN A C 1
ATOM 796 O O . ASN A 1 102 ? -3.161 -7.023 -5.881 1.00 96.56 102 ASN A O 1
ATOM 800 N N . LYS A 1 103 ? -4.020 -8.635 -4.575 1.00 94.50 103 LYS A N 1
ATOM 801 C CA . LYS A 1 103 ? -2.860 -9.526 -4.679 1.00 94.50 103 LYS A CA 1
ATOM 802 C C . LYS A 1 103 ? -2.463 -9.889 -6.119 1.00 94.50 103 LYS A C 1
ATOM 804 O O . LYS A 1 103 ? -1.290 -10.093 -6.409 1.00 94.50 103 LYS A O 1
ATOM 809 N N . THR A 1 104 ? -3.423 -9.985 -7.040 1.00 95.25 104 THR A N 1
ATOM 810 C CA . THR A 1 104 ? -3.132 -10.323 -8.447 1.00 95.25 104 THR A CA 1
ATOM 811 C C . THR A 1 104 ? -2.372 -9.199 -9.144 1.00 95.25 104 THR A C 1
ATOM 813 O O . THR A 1 104 ? -1.431 -9.465 -9.884 1.00 95.25 104 THR A O 1
ATOM 816 N N . ASP A 1 105 ? -2.769 -7.954 -8.896 1.00 96.31 105 ASP A N 1
ATOM 817 C CA . ASP A 1 105 ? -2.092 -6.761 -9.392 1.00 96.31 105 ASP A CA 1
ATOM 818 C C . ASP A 1 105 ? -0.719 -6.589 -8.731 1.00 96.31 105 ASP A C 1
ATOM 820 O O . ASP A 1 105 ? 0.256 -6.333 -9.434 1.00 96.31 105 ASP A O 1
ATOM 824 N N . ALA A 1 106 ? -0.620 -6.825 -7.420 1.00 95.31 106 ALA A N 1
ATOM 825 C CA . ALA A 1 106 ? 0.643 -6.772 -6.686 1.00 95.31 106 ALA A CA 1
ATOM 826 C C . ALA A 1 106 ? 1.682 -7.777 -7.211 1.00 95.31 106 ALA A C 1
ATOM 828 O O . ALA A 1 106 ? 2.845 -7.430 -7.369 1.00 95.31 106 ALA A O 1
ATOM 829 N N . ASN A 1 107 ? 1.266 -8.995 -7.572 1.00 93.56 107 ASN A N 1
ATOM 830 C CA . ASN A 1 107 ? 2.161 -10.030 -8.108 1.00 93.56 107 ASN A CA 1
ATOM 831 C C . ASN A 1 107 ? 2.757 -9.711 -9.493 1.00 93.56 107 ASN A C 1
ATOM 833 O O . ASN A 1 107 ? 3.595 -10.469 -9.981 1.00 93.56 107 ASN A O 1
ATOM 837 N N . LYS A 1 108 ? 2.304 -8.647 -10.169 1.00 93.81 108 LYS A N 1
ATOM 838 C CA . LYS A 1 108 ? 2.897 -8.188 -11.438 1.00 93.81 108 LYS A CA 1
ATOM 839 C C . LYS A 1 108 ? 4.163 -7.355 -11.226 1.00 93.81 108 LYS A C 1
ATOM 841 O O . LYS A 1 108 ? 4.848 -7.053 -12.200 1.00 93.81 108 LYS A O 1
ATOM 846 N N . LEU A 1 109 ? 4.404 -6.936 -9.988 1.00 93.00 109 LEU A N 1
ATOM 847 C CA . LEU A 1 109 ? 5.475 -6.045 -9.566 1.00 93.00 109 LEU A CA 1
ATOM 848 C C . LEU A 1 109 ? 6.621 -6.857 -8.963 1.00 93.00 109 LEU A C 1
ATOM 850 O O . LEU A 1 109 ? 6.383 -7.923 -8.387 1.00 93.00 109 LEU A O 1
ATOM 854 N N . ASN A 1 110 ? 7.858 -6.381 -9.110 1.00 84.62 110 ASN A N 1
ATOM 855 C CA . ASN A 1 110 ? 8.997 -7.067 -8.517 1.00 84.62 110 ASN A CA 1
ATOM 856 C C . ASN A 1 110 ? 9.181 -6.622 -7.065 1.00 84.62 110 ASN A C 1
ATOM 858 O O . ASN A 1 110 ? 9.039 -5.454 -6.707 1.00 84.62 110 ASN A O 1
ATOM 862 N N . SER A 1 111 ? 9.539 -7.592 -6.231 1.00 84.81 111 SER A N 1
ATOM 863 C CA . SER A 1 111 ? 9.878 -7.379 -4.830 1.00 84.81 111 SER A CA 1
ATOM 864 C C . SER A 1 111 ? 11.380 -7.470 -4.659 1.00 84.81 111 SER A C 1
ATOM 866 O O . SER A 1 111 ? 11.945 -8.563 -4.716 1.00 84.81 111 SER A O 1
ATOM 868 N N . GLU A 1 112 ? 12.025 -6.337 -4.419 1.00 85.25 112 GLU A N 1
ATOM 869 C CA . GLU A 1 112 ? 13.464 -6.273 -4.191 1.00 85.25 112 GLU A CA 1
ATOM 870 C C . GLU A 1 112 ? 13.747 -5.582 -2.859 1.00 85.25 112 GLU A C 1
ATOM 872 O O . GLU A 1 112 ? 13.216 -4.513 -2.565 1.00 85.25 112 GLU A O 1
ATOM 877 N N . TYR A 1 113 ? 14.586 -6.218 -2.043 1.00 79.38 113 TYR A N 1
ATOM 878 C CA . TYR A 1 113 ? 15.081 -5.648 -0.797 1.00 79.38 113 TYR A CA 1
ATOM 879 C C . TYR A 1 113 ? 16.582 -5.448 -0.924 1.00 79.38 113 TYR A C 1
ATOM 881 O O . TYR A 1 113 ? 17.312 -6.404 -1.203 1.00 79.38 113 TYR A O 1
ATOM 889 N N . ALA A 1 114 ? 17.045 -4.222 -0.710 1.00 78.38 114 ALA A N 1
ATOM 890 C CA . ALA A 1 114 ? 18.452 -3.895 -0.829 1.00 78.38 114 ALA A CA 1
ATOM 891 C C . ALA A 1 114 ? 18.870 -2.855 0.211 1.00 78.38 114 ALA A C 1
ATOM 893 O O . ALA A 1 114 ? 18.083 -2.011 0.617 1.00 78.38 114 ALA A O 1
ATOM 894 N N . THR A 1 115 ? 20.114 -2.950 0.675 1.00 80.94 115 THR A N 1
ATOM 895 C CA . THR A 1 115 ? 20.629 -2.129 1.782 1.00 80.94 115 THR A CA 1
ATOM 896 C C . THR A 1 115 ? 21.310 -0.848 1.323 1.00 80.94 115 THR A C 1
ATOM 898 O O . THR A 1 115 ? 21.226 0.159 2.015 1.00 80.94 115 THR A O 1
ATOM 901 N N . ASP A 1 116 ? 21.957 -0.882 0.156 1.00 83.81 116 ASP A N 1
ATOM 902 C CA . ASP A 1 116 ? 22.801 0.210 -0.354 1.00 83.81 116 ASP A CA 1
ATOM 903 C C . ASP A 1 116 ? 22.246 0.822 -1.650 1.00 83.81 116 ASP A C 1
ATOM 905 O O . ASP A 1 116 ? 22.905 1.626 -2.314 1.00 83.81 116 ASP A O 1
ATOM 909 N N . VAL A 1 117 ? 21.017 0.448 -2.024 1.00 85.06 117 VAL A N 1
ATOM 910 C CA . VAL A 1 117 ? 20.316 0.996 -3.188 1.00 85.06 117 VAL A CA 1
ATOM 911 C C . VAL A 1 117 ? 18.843 1.257 -2.879 1.00 85.06 117 VAL A C 1
ATOM 913 O O . VAL A 1 117 ? 18.219 0.493 -2.151 1.00 85.06 117 VAL A O 1
ATOM 916 N N . ASP A 1 118 ? 18.282 2.313 -3.469 1.00 86.50 118 ASP A N 1
ATOM 917 C CA . ASP A 1 118 ? 16.837 2.563 -3.518 1.00 86.50 118 ASP A CA 1
ATOM 918 C C . ASP A 1 118 ? 16.314 2.164 -4.899 1.00 86.50 118 ASP A C 1
ATOM 920 O O . ASP A 1 118 ? 16.708 2.739 -5.920 1.00 86.50 118 ASP A O 1
ATOM 924 N N . ILE A 1 119 ? 15.445 1.154 -4.934 1.00 90.25 119 ILE A N 1
ATOM 925 C CA . ILE A 1 119 ? 14.827 0.656 -6.164 1.00 90.25 119 ILE A CA 1
ATOM 926 C C . ILE A 1 119 ? 13.368 1.083 -6.174 1.00 90.25 119 ILE A C 1
ATOM 928 O O . ILE A 1 119 ? 12.567 0.705 -5.312 1.00 90.25 119 ILE A O 1
ATOM 932 N N . ARG A 1 120 ? 13.008 1.849 -7.195 1.00 91.38 120 ARG A N 1
ATOM 933 C CA . ARG A 1 120 ? 11.685 2.429 -7.380 1.00 91.38 120 ARG A CA 1
ATOM 934 C C . ARG A 1 120 ? 11.039 1.874 -8.636 1.00 91.38 120 ARG A C 1
ATOM 936 O O . ARG A 1 120 ? 11.617 1.969 -9.714 1.00 91.38 120 ARG A O 1
ATOM 943 N N . GLU A 1 121 ? 9.833 1.348 -8.513 1.00 92.31 121 GLU A N 1
ATOM 944 C CA . GLU A 1 121 ? 9.036 0.883 -9.641 1.00 92.31 121 GLU A CA 1
ATOM 945 C C . GLU A 1 121 ? 8.070 1.963 -10.112 1.00 92.31 121 GLU A C 1
ATOM 947 O O . GLU A 1 121 ? 7.473 2.691 -9.315 1.00 92.31 121 GLU A O 1
ATOM 952 N N . PHE A 1 122 ? 7.880 2.036 -11.422 1.00 94.94 122 PHE A N 1
ATOM 953 C CA . PHE A 1 122 ? 6.843 2.837 -12.038 1.00 94.94 122 PHE A CA 1
ATOM 954 C C . PHE A 1 122 ? 5.724 1.920 -12.516 1.00 94.94 122 PHE A C 1
ATOM 956 O O . PHE A 1 122 ? 5.970 0.913 -13.189 1.00 94.94 122 PHE A O 1
ATOM 963 N N . ILE A 1 123 ? 4.490 2.297 -12.194 1.00 96.12 123 ILE A N 1
ATOM 964 C CA . ILE A 1 123 ? 3.291 1.561 -12.591 1.00 96.12 123 ILE A CA 1
ATOM 965 C C . ILE A 1 123 ? 2.300 2.482 -13.289 1.00 96.12 123 ILE A C 1
ATOM 967 O O . ILE A 1 123 ? 2.157 3.639 -12.902 1.00 96.12 123 ILE A O 1
ATOM 971 N N . ASP A 1 124 ? 1.598 1.954 -14.283 1.00 96.38 124 ASP A N 1
ATOM 972 C CA . ASP A 1 124 ? 0.385 2.533 -14.855 1.00 96.38 124 ASP A CA 1
ATOM 973 C C . ASP A 1 124 ? -0.833 1.825 -14.242 1.00 96.38 124 ASP A C 1
ATOM 975 O O . ASP A 1 124 ? -0.870 0.594 -14.170 1.00 96.38 124 ASP A O 1
ATOM 979 N N . CYS A 1 125 ? -1.799 2.586 -13.731 1.00 95.88 125 CYS A N 1
ATOM 980 C CA . CYS A 1 125 ? -2.964 2.048 -13.037 1.00 95.88 125 CYS A CA 1
ATOM 981 C C . CYS A 1 125 ? -4.150 3.018 -13.032 1.00 95.88 125 CYS A C 1
ATOM 983 O O . CYS A 1 125 ? -4.028 4.196 -13.361 1.00 95.88 125 CYS A O 1
ATOM 985 N N . VAL A 1 126 ? -5.301 2.527 -12.577 1.00 96.31 126 VAL A N 1
ATOM 986 C CA . VAL A 1 126 ? -6.505 3.329 -12.345 1.00 96.31 126 VAL A CA 1
ATOM 987 C C . VAL A 1 126 ? -6.700 3.515 -10.846 1.00 96.31 126 VAL A C 1
ATOM 989 O O . VAL A 1 126 ? -6.798 2.533 -10.106 1.00 96.31 126 VAL A O 1
ATOM 992 N N . VAL A 1 127 ? -6.797 4.768 -10.396 1.00 94.94 127 VAL A N 1
ATOM 993 C CA . VAL A 1 127 ? -7.144 5.089 -9.003 1.00 94.94 127 VAL A CA 1
ATOM 994 C C . VAL A 1 127 ? -8.643 4.911 -8.815 1.00 94.94 127 VAL A C 1
ATOM 996 O O . VAL A 1 127 ? -9.449 5.589 -9.446 1.00 94.94 127 VAL A O 1
ATOM 999 N N . VAL A 1 128 ? -9.004 3.988 -7.932 1.00 94.88 128 VAL A N 1
ATOM 1000 C CA . VAL A 1 128 ? -10.389 3.706 -7.548 1.00 94.88 128 VAL A CA 1
ATOM 1001 C C . VAL A 1 128 ? -10.827 4.650 -6.438 1.00 94.88 128 VAL A C 1
ATOM 1003 O O . VAL A 1 128 ? -11.928 5.190 -6.480 1.00 94.88 128 VAL A O 1
ATOM 1006 N N . GLU A 1 129 ? -9.961 4.854 -5.447 1.00 94.25 129 GLU A N 1
ATOM 1007 C CA . GLU A 1 129 ? -10.273 5.666 -4.277 1.00 94.25 129 GLU A CA 1
ATOM 1008 C C . GLU A 1 129 ? -9.007 6.314 -3.705 1.00 94.25 129 GLU A C 1
ATOM 1010 O O . GLU A 1 129 ? -7.915 5.751 -3.786 1.00 94.25 129 GLU A O 1
ATOM 1015 N N . ASN A 1 130 ? -9.158 7.508 -3.130 1.00 93.81 130 ASN A N 1
ATOM 1016 C CA . ASN A 1 130 ? -8.085 8.268 -2.495 1.00 93.81 130 ASN A CA 1
ATOM 1017 C C . ASN A 1 130 ? -8.582 8.822 -1.156 1.00 93.81 130 ASN A C 1
ATOM 1019 O O 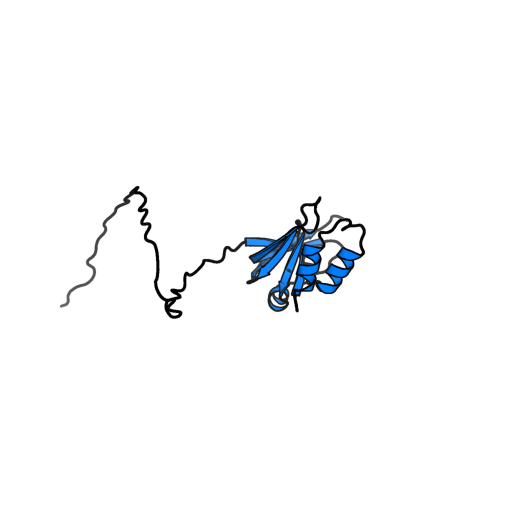. ASN A 1 130 ? -9.544 9.593 -1.127 1.00 93.81 130 ASN A O 1
ATOM 1023 N N . ARG A 1 131 ? -7.924 8.445 -0.058 1.00 93.31 131 ARG A N 1
ATOM 1024 C CA . ARG A 1 131 ? -8.245 8.914 1.295 1.00 93.31 131 ARG A CA 1
ATOM 1025 C C . ARG A 1 131 ? -7.010 9.463 1.993 1.00 93.31 131 ARG A C 1
ATOM 1027 O O . ARG A 1 131 ? -5.931 8.894 1.881 1.00 93.31 131 ARG A O 1
ATOM 1034 N N . SER A 1 132 ? -7.170 10.526 2.777 1.00 91.31 132 SER A N 1
ATOM 1035 C CA . SER A 1 132 ? -6.078 11.017 3.627 1.00 91.31 132 SER A CA 1
ATOM 1036 C C . SER A 1 132 ? -5.889 10.100 4.835 1.00 91.31 132 SER A C 1
ATOM 1038 O O . SER A 1 132 ? -6.868 9.766 5.511 1.00 91.31 132 SER A O 1
ATOM 1040 N N . LEU A 1 133 ? -4.647 9.713 5.138 1.00 87.69 133 LEU A N 1
ATOM 1041 C CA . LEU A 1 133 ? -4.333 8.922 6.332 1.00 87.69 133 LEU A CA 1
ATOM 1042 C C . LEU A 1 133 ? -4.330 9.777 7.599 1.00 87.69 133 LEU A C 1
ATOM 1044 O O . LEU A 1 133 ? -4.715 9.294 8.654 1.00 87.69 133 LEU A O 1
ATOM 1048 N N . CYS A 1 134 ? -3.910 11.036 7.503 1.00 80.00 134 CYS A N 1
ATOM 1049 C CA . CYS A 1 134 ? -3.796 11.942 8.644 1.00 80.00 134 CYS A CA 1
ATOM 1050 C C . CYS A 1 134 ? -4.519 13.257 8.347 1.00 80.00 134 CYS A C 1
ATOM 1052 O O . CYS A 1 134 ? -4.660 13.668 7.194 1.00 80.00 134 CYS A O 1
ATOM 1054 N N . THR A 1 135 ? -4.952 13.953 9.392 1.00 68.25 135 THR A N 1
ATOM 1055 C CA . THR A 1 135 ? -5.552 15.294 9.286 1.00 68.25 135 THR A CA 1
ATOM 1056 C C . THR A 1 135 ? -4.519 16.392 9.021 1.00 68.25 135 THR A C 1
ATOM 1058 O O . THR A 1 135 ? -4.861 17.401 8.410 1.00 68.25 135 THR A O 1
ATOM 1061 N N . ASN A 1 136 ? -3.254 16.178 9.411 1.00 60.78 136 ASN A N 1
ATOM 1062 C CA . ASN A 1 136 ? -2.191 17.194 9.361 1.00 60.78 136 ASN A CA 1
ATOM 1063 C C . ASN A 1 136 ? -1.046 16.886 8.375 1.00 60.78 136 ASN A C 1
ATOM 1065 O O . ASN A 1 136 ? -0.148 17.709 8.205 1.00 60.78 136 ASN A O 1
ATOM 1069 N N . HIS A 1 137 ? -1.060 15.722 7.719 1.00 57.91 137 HIS A N 1
ATOM 1070 C CA . HIS A 1 137 ? -0.014 15.307 6.782 1.00 57.91 137 HIS A CA 1
ATOM 1071 C C . HIS A 1 137 ? -0.609 14.809 5.467 1.00 57.91 137 HIS A C 1
ATOM 1073 O O . HIS A 1 137 ? -1.619 14.116 5.455 1.00 57.91 137 HIS A O 1
ATOM 1079 N N . THR A 1 138 ? 0.073 15.109 4.362 1.00 63.34 138 THR A N 1
ATOM 1080 C CA . THR A 1 138 ? -0.307 14.781 2.977 1.00 63.34 138 THR A CA 1
ATOM 1081 C C . THR A 1 138 ? -0.130 13.305 2.603 1.00 63.34 138 THR A C 1
ATOM 1083 O O . THR A 1 138 ? -0.086 12.978 1.417 1.00 63.34 138 THR A O 1
ATOM 1086 N N . LYS A 1 139 ? 0.004 12.401 3.584 1.00 74.75 139 LYS A N 1
ATOM 1087 C CA . LYS A 1 139 ? 0.107 10.966 3.305 1.00 74.75 139 LYS A CA 1
ATOM 1088 C C . LYS A 1 139 ? -1.268 10.448 2.897 1.00 74.75 139 LYS A C 1
ATOM 1090 O O . LYS A 1 139 ? -2.157 10.308 3.735 1.00 74.75 139 LYS A O 1
ATOM 1095 N N . ASN A 1 140 ? -1.420 10.159 1.613 1.00 88.19 140 ASN A N 1
ATOM 1096 C CA . ASN A 1 140 ? -2.643 9.610 1.049 1.00 88.19 140 ASN A CA 1
ATOM 1097 C C . ASN A 1 140 ? -2.571 8.084 0.980 1.00 88.19 140 ASN A C 1
ATOM 1099 O O . ASN A 1 140 ? -1.504 7.495 0.805 1.00 88.19 140 ASN A O 1
ATOM 1103 N N . ILE A 1 141 ? -3.728 7.451 1.098 1.00 93.12 141 ILE A N 1
ATOM 1104 C CA . ILE A 1 141 ? -3.942 6.039 0.827 1.00 93.12 141 ILE A CA 1
ATOM 1105 C C . ILE A 1 141 ? -4.708 5.949 -0.486 1.00 93.12 141 ILE A C 1
ATOM 1107 O O . ILE A 1 141 ? -5.836 6.436 -0.587 1.00 93.12 141 ILE A O 1
ATOM 1111 N N . LEU A 1 142 ? -4.081 5.349 -1.491 1.00 95.69 142 LEU A N 1
ATOM 1112 C CA . LEU A 1 142 ? -4.677 5.130 -2.802 1.00 95.69 142 LEU A CA 1
ATOM 1113 C C . LEU A 1 142 ? -5.084 3.668 -2.927 1.00 95.69 142 LEU A C 1
ATOM 1115 O O . LEU A 1 142 ? -4.251 2.794 -2.721 1.00 95.69 142 LEU A O 1
ATOM 1119 N N . LEU A 1 143 ? -6.330 3.399 -3.302 1.00 96.88 143 LEU A N 1
ATOM 1120 C CA . LEU A 1 143 ? -6.742 2.090 -3.802 1.00 96.88 143 LEU A CA 1
ATOM 1121 C C . LEU A 1 143 ? -6.680 2.122 -5.326 1.00 96.88 143 LEU A C 1
ATOM 1123 O O . LEU A 1 143 ? -7.310 2.981 -5.948 1.00 96.88 143 LEU A O 1
ATOM 1127 N N . VAL A 1 144 ? -5.941 1.195 -5.926 1.00 96.38 144 VAL A N 1
ATOM 1128 C CA . VAL A 1 144 ? -5.745 1.130 -7.378 1.00 96.38 144 VAL A CA 1
ATOM 1129 C C . VAL A 1 144 ? -6.128 -0.230 -7.951 1.00 96.38 144 VAL A C 1
ATOM 1131 O O . VAL A 1 144 ? -6.207 -1.232 -7.238 1.00 96.38 144 VAL A O 1
ATOM 1134 N N . ARG A 1 145 ? -6.362 -0.259 -9.263 1.00 96.12 145 ARG A N 1
ATOM 1135 C CA . ARG A 1 145 ? -6.596 -1.475 -10.052 1.00 96.12 145 ARG A CA 1
ATOM 1136 C C . ARG A 1 145 ? -5.993 -1.351 -11.445 1.00 96.12 145 ARG A C 1
ATOM 1138 O O . ARG A 1 145 ? -5.541 -0.272 -11.828 1.00 96.12 145 ARG A O 1
ATOM 1145 N N . ASN A 1 146 ? -6.050 -2.440 -12.213 1.00 95.69 146 ASN A N 1
ATOM 1146 C CA . ASN A 1 146 ? -5.542 -2.497 -13.587 1.00 95.69 146 ASN A CA 1
ATOM 1147 C C . ASN A 1 146 ? -4.054 -2.122 -13.651 1.00 95.69 146 ASN A C 1
ATOM 1149 O O . ASN A 1 146 ? -3.623 -1.362 -14.513 1.00 95.69 146 ASN A O 1
ATOM 1153 N N . VAL A 1 147 ? -3.277 -2.651 -12.701 1.00 96.19 147 VAL A N 1
ATOM 1154 C CA . VAL A 1 147 ? -1.859 -2.316 -12.549 1.00 96.19 147 VAL A CA 1
ATOM 1155 C C . VAL A 1 147 ? -1.046 -2.950 -13.674 1.00 96.19 147 VAL A C 1
ATOM 1157 O O . VAL A 1 147 ? -1.176 -4.149 -13.952 1.00 96.19 147 VAL A O 1
ATOM 1160 N N . THR A 1 148 ? -0.197 -2.135 -14.293 1.00 96.38 148 THR A N 1
ATOM 1161 C CA . THR A 1 148 ? 0.777 -2.520 -15.315 1.00 96.38 148 THR A CA 1
ATOM 1162 C C . THR A 1 148 ? 2.145 -1.974 -14.926 1.00 96.38 148 THR A C 1
ATOM 1164 O O . THR A 1 148 ? 2.308 -0.769 -14.751 1.00 96.38 148 THR A O 1
ATOM 1167 N N . TYR A 1 149 ? 3.138 -2.852 -14.797 1.00 94.81 149 TYR A N 1
ATOM 1168 C CA . TYR A 1 149 ? 4.529 -2.448 -14.605 1.00 94.81 149 TYR A CA 1
ATOM 1169 C C . TYR A 1 149 ? 5.066 -1.785 -15.877 1.00 94.81 149 TYR A C 1
ATOM 1171 O O . TYR A 1 149 ? 4.941 -2.353 -16.964 1.00 94.81 149 TYR A O 1
ATOM 1179 N N . ILE A 1 150 ? 5.675 -0.604 -15.746 1.00 95.56 150 ILE A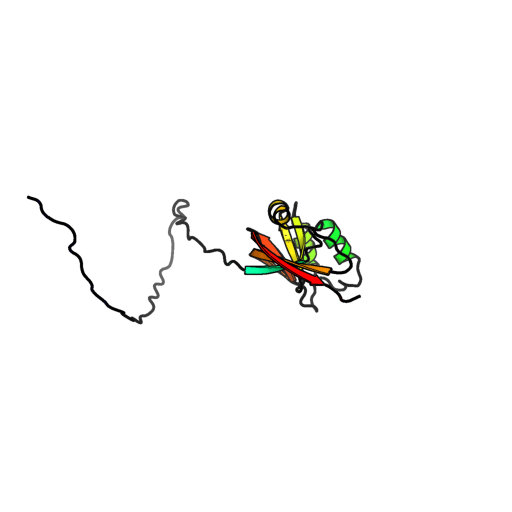 N 1
ATOM 1180 C CA . ILE A 1 150 ? 6.222 0.144 -16.891 1.00 95.56 150 ILE A CA 1
ATOM 1181 C C . ILE A 1 150 ? 7.745 0.321 -16.839 1.00 95.56 150 ILE A C 1
ATOM 1183 O O . ILE A 1 150 ? 8.343 0.715 -17.838 1.00 95.56 150 ILE A O 1
ATOM 1187 N N . GLY A 1 151 ? 8.386 0.012 -15.711 1.00 92.12 151 GLY A N 1
ATOM 1188 C CA . GLY A 1 151 ? 9.839 0.071 -15.556 1.00 92.12 151 GLY A CA 1
ATOM 1189 C C . GLY A 1 151 ? 10.263 0.356 -14.119 1.00 92.12 151 GLY A C 1
ATOM 1190 O O . GLY A 1 151 ? 9.428 0.529 -13.233 1.00 92.12 151 GLY A O 1
ATOM 1191 N N . ASN A 1 152 ? 11.570 0.436 -13.887 1.00 92.44 152 ASN A N 1
ATOM 1192 C CA . ASN A 1 152 ? 12.138 0.805 -12.597 1.00 92.44 152 ASN A CA 1
ATOM 1193 C C . ASN A 1 152 ? 13.280 1.820 -12.736 1.00 92.44 152 ASN A C 1
ATOM 1195 O O . ASN A 1 152 ? 13.798 2.094 -13.819 1.00 92.44 152 ASN A O 1
ATOM 1199 N N . TYR A 1 153 ? 13.643 2.396 -11.600 1.00 89.75 153 TYR A N 1
ATOM 1200 C CA . TYR A 1 153 ? 14.811 3.232 -11.400 1.00 89.75 153 TYR A CA 1
ATOM 1201 C C . TYR A 1 153 ? 15.564 2.728 -10.170 1.00 89.75 153 TYR A C 1
ATOM 1203 O O . TYR A 1 153 ? 14.951 2.470 -9.136 1.00 89.75 153 TYR A O 1
ATOM 1211 N N . THR A 1 154 ? 16.886 2.625 -10.278 1.00 90.31 154 THR A N 1
ATOM 1212 C CA . THR A 1 154 ? 17.768 2.217 -9.181 1.00 90.31 154 THR A CA 1
ATOM 1213 C C . THR A 1 154 ? 18.732 3.351 -8.868 1.00 90.31 154 THR A C 1
ATOM 1215 O O . THR A 1 154 ? 19.469 3.801 -9.748 1.00 90.31 154 THR A O 1
ATOM 1218 N N . TYR A 1 155 ? 18.744 3.796 -7.615 1.00 86.38 155 TYR A N 1
ATOM 1219 C CA . TYR A 1 155 ? 19.718 4.745 -7.089 1.00 86.38 155 TYR A CA 1
ATOM 1220 C C . TYR A 1 155 ? 20.689 4.033 -6.158 1.00 86.38 155 TYR A C 1
ATOM 1222 O O . TYR A 1 155 ? 20.257 3.334 -5.249 1.00 86.38 155 TYR A O 1
ATOM 1230 N N . PHE A 1 156 ? 21.987 4.234 -6.363 1.00 86.62 156 PHE A N 1
ATOM 1231 C CA . PHE A 1 156 ? 23.032 3.693 -5.498 1.00 86.62 156 PHE A CA 1
ATOM 1232 C C . PHE A 1 156 ? 23.461 4.766 -4.502 1.00 86.62 156 PHE A C 1
ATOM 1234 O O . PHE A 1 156 ? 23.735 5.900 -4.901 1.00 86.62 156 PHE A O 1
ATOM 1241 N N . TYR A 1 157 ? 23.507 4.422 -3.217 1.00 80.69 157 TYR A N 1
ATOM 1242 C CA . TYR A 1 157 ? 24.082 5.302 -2.208 1.00 80.69 157 TYR A CA 1
ATOM 1243 C C . TYR A 1 157 ? 25.606 5.147 -2.230 1.00 80.69 157 TYR A C 1
ATOM 1245 O O . TYR A 1 157 ? 26.118 4.035 -2.108 1.00 80.69 157 TYR A O 1
ATOM 1253 N N . ASP A 1 158 ? 26.330 6.256 -2.390 1.00 74.62 158 ASP A N 1
ATOM 1254 C CA . ASP A 1 158 ? 27.780 6.266 -2.194 1.00 74.62 158 ASP A CA 1
ATOM 1255 C C . ASP A 1 158 ? 28.060 6.048 -0.697 1.00 74.62 158 ASP A C 1
ATOM 1257 O O . ASP A 1 158 ? 27.759 6.917 0.129 1.00 74.62 158 ASP A O 1
ATOM 1261 N N . VAL A 1 159 ? 28.584 4.866 -0.358 1.00 61.31 159 VAL A N 1
ATOM 1262 C CA . VAL A 1 159 ? 28.984 4.452 1.000 1.00 61.31 159 VAL A CA 1
ATOM 1263 C C . VAL A 1 159 ? 30.483 4.586 1.229 1.00 61.31 159 VAL A C 1
ATOM 1265 O O . VAL A 1 159 ? 31.270 4.243 0.316 1.00 61.31 159 VAL A O 1
#

Foldseek 3Di:
DDDDDDDDDDDDDDDDDDDDDDDDDDDDDDDDDVPPPPPPPPPFDKDKFKFWLQDFADLVVVLVCCVPDPVNPQWDPVVSVVSVVDPQWTWTAGPQAIEIEHPVLRVQGHRDDDDFKTKMWMKIWGFPDWDDGHPPGRHIYTYTDPIDTDDMDMDGHDD

Sequence (159 aa):
MNKNIVTLLMIITAISFVGASVAIGMENNSTFNPDEIKTMNIEESHVILNLSSEGPRDLKKGIEEIKTSELFEGYNEDTVKWMESLNETEFFISNNGLVIMNKTDANKLNSEYATDVDIREFIDCVVVENRSLCTNHTKNILLVRNVTYIGNYTYFYDV

Radius of gyration: 25.25 Å; chains: 1; bounding box: 71×38×89 Å

Secondary structure (DSSP, 8-state):
---------------------------------TT----------EEEEEEESS--EEHHHHHHHHHH-GGGTTB-HHHHHHHHH--SEEEEEETTEEEEEEHHHHTTS-----SSEEEEEEEEEEEEEEEESBSSS--EEEEEEEEEEEEEEEEE---

pLDDT: mean 77.56, std 22.29, range [32.0, 97.5]